Protein AF-A0A9C9Z7X7-F1 (afdb_monomer_lite)

Structure (mmCIF, N/CA/C/O backbone):
data_AF-A0A9C9Z7X7-F1
#
_entry.id   AF-A0A9C9Z7X7-F1
#
loop_
_atom_site.group_PDB
_atom_site.id
_atom_site.type_symbol
_atom_site.label_atom_id
_atom_site.label_alt_id
_atom_site.label_comp_id
_atom_site.label_asym_id
_atom_site.label_entity_id
_atom_site.label_seq_id
_atom_site.pdbx_PDB_ins_code
_atom_site.Cartn_x
_atom_site.Cartn_y
_atom_site.Cartn_z
_atom_site.occupancy
_atom_site.B_iso_or_equiv
_atom_site.auth_seq_id
_atom_site.auth_comp_id
_atom_site.auth_asym_id
_atom_site.auth_atom_id
_atom_site.pdbx_PDB_model_num
ATOM 1 N N . MET A 1 1 ? 3.313 12.470 1.246 1.00 82.62 1 MET A N 1
ATOM 2 C CA . MET A 1 1 ? 2.692 12.941 2.511 1.00 82.62 1 MET A CA 1
ATOM 3 C C . MET A 1 1 ? 1.684 14.067 2.288 1.00 82.62 1 MET A C 1
ATOM 5 O O . MET A 1 1 ? 0.539 13.885 2.674 1.00 82.62 1 MET A O 1
ATOM 9 N N . LEU A 1 2 ? 2.055 15.179 1.635 1.00 88.88 2 LEU A N 1
ATOM 10 C CA . LEU A 1 2 ? 1.145 16.317 1.391 1.00 88.88 2 LEU A CA 1
ATOM 11 C C . LEU A 1 2 ? -0.154 15.922 0.669 1.00 88.88 2 LEU A C 1
ATOM 13 O O . LEU A 1 2 ? -1.234 16.267 1.133 1.00 88.88 2 LEU A O 1
ATOM 17 N N . LEU A 1 3 ? -0.054 15.127 -0.404 1.00 88.50 3 LEU A N 1
ATOM 18 C CA . LEU A 1 3 ? -1.225 14.642 -1.144 1.00 88.50 3 LEU A CA 1
ATOM 19 C C . LEU A 1 3 ? -2.160 13.787 -0.268 1.00 88.50 3 LEU A C 1
ATOM 21 O O . LEU A 1 3 ? -3.368 13.991 -0.274 1.00 88.50 3 LEU A O 1
ATOM 25 N N . ALA A 1 4 ? -1.599 12.880 0.540 1.00 87.69 4 ALA A N 1
ATOM 26 C CA . ALA A 1 4 ? -2.376 12.058 1.469 1.00 87.69 4 ALA A CA 1
ATOM 27 C C . ALA A 1 4 ? -3.080 12.907 2.543 1.00 87.69 4 ALA A C 1
ATOM 29 O O . ALA A 1 4 ? -4.247 12.668 2.841 1.00 87.69 4 ALA A O 1
ATOM 30 N N . ALA A 1 5 ? -2.403 13.922 3.091 1.00 90.44 5 ALA A N 1
ATOM 31 C CA . ALA A 1 5 ? -2.990 14.839 4.067 1.00 90.44 5 ALA A CA 1
ATOM 32 C C . ALA A 1 5 ? -4.118 15.691 3.459 1.00 90.44 5 ALA A C 1
ATOM 34 O O . ALA A 1 5 ? -5.190 15.802 4.051 1.00 90.44 5 ALA A O 1
ATOM 35 N N . ALA A 1 6 ? -3.908 16.239 2.258 1.00 93.19 6 ALA A N 1
ATOM 36 C CA . ALA A 1 6 ? -4.918 17.013 1.540 1.00 93.19 6 ALA A CA 1
ATOM 37 C C . ALA A 1 6 ? -6.169 16.172 1.246 1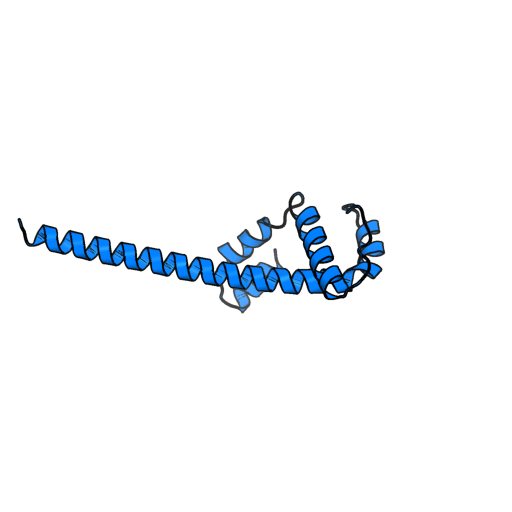.00 93.19 6 ALA A C 1
ATOM 39 O O . ALA A 1 6 ? -7.280 16.581 1.582 1.00 93.19 6 ALA A O 1
ATOM 40 N N . LEU A 1 7 ? -5.991 14.962 0.703 1.00 91.44 7 LEU A N 1
ATOM 41 C CA . LEU A 1 7 ? -7.099 14.036 0.464 1.00 91.44 7 LEU A CA 1
ATOM 42 C C . LEU A 1 7 ? -7.801 13.642 1.766 1.00 91.44 7 LEU A C 1
ATOM 44 O O . LEU A 1 7 ? -9.026 13.569 1.790 1.00 91.44 7 LEU A O 1
ATOM 48 N N . ALA A 1 8 ? -7.062 13.448 2.862 1.00 91.94 8 ALA A N 1
ATOM 49 C CA . ALA A 1 8 ? -7.661 13.109 4.146 1.00 91.94 8 ALA A CA 1
ATOM 50 C C . ALA A 1 8 ? -8.578 14.219 4.686 1.00 91.94 8 ALA A C 1
ATOM 52 O O . ALA A 1 8 ? -9.655 13.925 5.207 1.00 91.94 8 ALA A O 1
ATOM 53 N N . ILE A 1 9 ? -8.183 15.485 4.514 1.00 92.25 9 ILE A N 1
ATOM 54 C CA . ILE A 1 9 ? -8.987 16.657 4.886 1.00 92.25 9 ILE A CA 1
ATOM 55 C C . ILE A 1 9 ? -10.237 16.756 4.003 1.00 92.25 9 ILE A C 1
ATOM 57 O O . ILE A 1 9 ? -11.344 16.879 4.529 1.00 92.25 9 ILE A O 1
ATOM 61 N N . VAL A 1 10 ? -10.078 16.654 2.678 1.00 95.19 10 VAL A N 1
ATOM 62 C CA . VAL A 1 10 ? -11.192 16.746 1.715 1.00 95.19 10 VAL A CA 1
ATOM 63 C C . VAL A 1 10 ? -12.218 15.634 1.946 1.00 95.19 10 VAL A C 1
ATOM 65 O O . VAL A 1 10 ? -13.417 15.900 2.003 1.00 95.19 10 VAL A O 1
ATOM 68 N N . LEU A 1 11 ? -11.755 14.398 2.146 1.00 93.44 11 LEU A N 1
ATOM 69 C CA . LEU A 1 11 ? -12.603 13.225 2.374 1.00 93.44 11 LEU A CA 1
ATOM 70 C C . LEU A 1 11 ? -13.079 13.091 3.831 1.00 93.44 11 LEU A C 1
ATOM 72 O O . LEU A 1 11 ? -13.839 12.174 4.137 1.00 93.44 11 LEU A O 1
ATOM 76 N N . ARG A 1 12 ? -12.648 13.987 4.733 1.00 92.81 12 ARG A N 1
ATOM 77 C CA . ARG A 1 12 ? -12.962 13.978 6.175 1.00 92.81 12 ARG A CA 1
ATOM 78 C C . ARG A 1 12 ? -12.666 12.635 6.855 1.00 92.81 12 ARG A C 1
ATOM 80 O O . ARG A 1 12 ? -13.411 12.187 7.728 1.00 92.81 12 ARG A O 1
ATOM 87 N N . VAL A 1 13 ? -11.573 11.989 6.454 1.00 90.50 13 VAL A N 1
ATOM 88 C CA . VAL A 1 13 ? -11.093 10.735 7.053 1.00 90.50 13 VAL A CA 1
ATOM 89 C C . VAL A 1 13 ? -10.049 11.007 8.139 1.00 90.50 13 VAL A C 1
ATOM 91 O O . VAL A 1 13 ? -9.623 12.139 8.361 1.00 90.50 13 VAL A O 1
ATOM 94 N N . ASN A 1 14 ? -9.649 9.963 8.867 1.00 91.19 14 ASN A N 1
ATOM 95 C CA . ASN A 1 14 ? -8.732 10.084 9.998 1.00 91.19 14 ASN A CA 1
ATOM 96 C C . ASN A 1 14 ? -7.331 10.530 9.531 1.00 91.19 14 ASN A C 1
ATOM 98 O O . ASN A 1 14 ? -6.552 9.729 9.005 1.00 91.19 14 ASN A O 1
ATOM 102 N N . LEU A 1 15 ? -7.034 11.820 9.710 1.00 89.75 15 LEU A N 1
ATOM 103 C CA . LEU A 1 15 ? -5.800 12.454 9.246 1.00 89.75 15 LEU A CA 1
ATOM 104 C C . LEU A 1 15 ? -4.534 11.825 9.862 1.00 89.75 15 LEU A C 1
ATOM 106 O O . LEU A 1 15 ? -3.655 11.464 9.079 1.00 89.75 15 LEU A O 1
ATOM 110 N N . PRO A 1 16 ? -4.430 11.613 11.194 1.00 88.62 16 PRO A N 1
ATOM 111 C CA . PRO A 1 16 ? -3.284 10.921 11.784 1.00 88.62 16 PRO A CA 1
ATOM 112 C C . PRO A 1 16 ? -3.003 9.567 11.134 1.00 88.62 16 PRO A C 1
ATOM 114 O O . PRO A 1 16 ? -1.890 9.331 10.676 1.00 88.62 16 PRO A O 1
ATOM 117 N N . ILE A 1 17 ? -4.027 8.715 11.007 1.00 88.31 17 ILE A N 1
ATOM 118 C CA . ILE A 1 17 ? -3.873 7.391 10.388 1.00 88.31 17 ILE A CA 1
ATOM 119 C C . ILE A 1 17 ? -3.418 7.530 8.931 1.00 88.31 17 ILE A C 1
ATOM 121 O O . ILE A 1 17 ? -2.489 6.845 8.509 1.00 88.31 17 ILE A O 1
ATOM 125 N N . SER A 1 18 ? -4.028 8.445 8.174 1.00 90.12 18 SER A N 1
ATOM 126 C CA . SER A 1 18 ? -3.706 8.660 6.757 1.00 90.12 18 SER A CA 1
ATOM 127 C C . SER A 1 18 ? -2.250 9.086 6.549 1.00 90.12 18 SER A C 1
ATOM 129 O O . SER A 1 18 ? -1.590 8.596 5.638 1.00 90.12 18 SER A O 1
ATOM 131 N N . VAL A 1 19 ? -1.723 9.967 7.405 1.00 89.88 19 VAL A N 1
ATOM 132 C CA . VAL A 1 19 ? -0.326 10.423 7.335 1.00 89.88 19 VAL A CA 1
ATOM 133 C C . VAL A 1 19 ? 0.640 9.338 7.820 1.00 89.88 19 VAL A C 1
ATOM 135 O O . VAL A 1 19 ? 1.678 9.132 7.190 1.00 89.88 19 VAL A O 1
ATOM 138 N N . SER A 1 20 ? 0.299 8.611 8.887 1.00 89.50 20 SER A N 1
ATOM 139 C CA . SER A 1 20 ? 1.122 7.516 9.413 1.00 89.50 20 SER A CA 1
ATOM 140 C C . SER A 1 20 ? 1.274 6.362 8.423 1.00 89.50 20 SER A C 1
ATOM 142 O O . SER A 1 20 ? 2.355 5.794 8.325 1.00 89.50 20 SER A O 1
ATOM 144 N N . LEU A 1 21 ? 0.241 6.031 7.642 1.00 87.56 21 LEU A N 1
ATOM 145 C CA . LEU A 1 21 ? 0.327 4.955 6.646 1.00 87.56 21 LEU A CA 1
ATOM 146 C C . LEU A 1 21 ? 1.365 5.239 5.549 1.00 87.56 21 LEU A C 1
ATOM 148 O O . LEU A 1 21 ? 1.963 4.304 5.027 1.00 87.56 21 LEU A O 1
ATOM 152 N N . VAL A 1 22 ? 1.653 6.509 5.244 1.00 87.38 22 VAL A N 1
ATOM 153 C CA . VAL A 1 22 ? 2.700 6.877 4.272 1.00 87.38 22 VAL A CA 1
ATOM 154 C C . VAL A 1 22 ? 4.102 6.511 4.778 1.00 87.38 22 VAL A C 1
ATOM 156 O O . VAL A 1 22 ? 5.004 6.299 3.977 1.00 87.38 22 VAL A O 1
ATOM 159 N N . TRP A 1 23 ? 4.309 6.379 6.092 1.00 85.12 23 TRP A N 1
ATOM 160 C CA . TRP A 1 23 ? 5.602 5.948 6.643 1.00 85.12 23 TRP A CA 1
ATOM 161 C C . TRP A 1 23 ? 5.904 4.466 6.398 1.00 85.12 23 TRP A C 1
ATOM 163 O O . TRP A 1 23 ? 7.056 4.043 6.514 1.00 85.12 23 TRP A O 1
ATOM 173 N N . ILE A 1 24 ? 4.894 3.677 6.020 1.00 84.62 24 ILE A N 1
ATOM 174 C CA . ILE A 1 24 ? 5.100 2.288 5.604 1.00 84.62 24 ILE A CA 1
ATOM 175 C C . ILE A 1 24 ? 5.961 2.243 4.340 1.00 84.62 24 ILE A C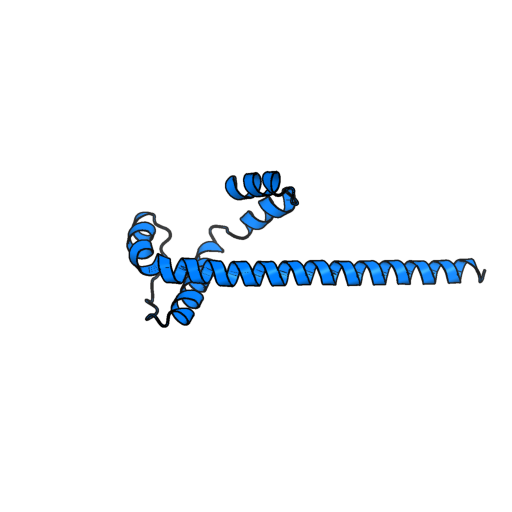 1
ATOM 177 O O . ILE A 1 24 ? 6.776 1.336 4.209 1.00 84.62 24 ILE A O 1
ATOM 181 N N . THR A 1 25 ? 5.833 3.227 3.446 1.00 85.12 25 THR A N 1
ATOM 182 C CA . THR A 1 25 ? 6.618 3.351 2.212 1.00 85.12 25 THR A CA 1
ATOM 183 C C . THR A 1 25 ? 7.874 4.192 2.462 1.00 85.12 25 THR A C 1
ATOM 185 O O . THR A 1 25 ? 7.909 5.385 2.164 1.00 85.12 25 THR A O 1
ATOM 188 N N . ASN A 1 26 ? 8.897 3.576 3.053 1.00 87.38 26 ASN A N 1
ATOM 189 C CA . ASN A 1 26 ? 10.192 4.179 3.385 1.00 87.38 26 ASN A CA 1
ATOM 190 C C . ASN A 1 26 ? 11.304 3.647 2.448 1.00 87.38 26 ASN A C 1
ATOM 192 O O . ASN A 1 26 ? 11.062 2.675 1.734 1.00 87.38 26 ASN A O 1
ATOM 196 N N . PRO A 1 27 ? 12.519 4.237 2.421 1.00 80.94 27 PRO A N 1
ATOM 197 C CA . PRO A 1 27 ? 13.576 3.829 1.484 1.00 80.94 27 PRO A CA 1
ATOM 198 C C . PRO A 1 27 ? 13.939 2.338 1.520 1.00 80.94 27 PRO A C 1
ATOM 200 O O . PRO A 1 27 ? 14.406 1.803 0.522 1.00 80.94 27 PRO A O 1
ATOM 203 N N . ILE A 1 28 ? 13.703 1.662 2.648 1.00 84.38 28 ILE A N 1
ATOM 204 C CA . ILE A 1 28 ? 13.979 0.231 2.809 1.00 84.38 28 ILE A CA 1
ATOM 205 C C . ILE A 1 28 ? 12.833 -0.614 2.231 1.00 84.38 28 ILE A C 1
ATOM 207 O O . ILE A 1 28 ? 13.072 -1.646 1.611 1.00 84.38 28 ILE A O 1
ATOM 211 N N . THR A 1 29 ? 11.580 -0.192 2.413 1.00 87.31 29 THR A N 1
ATOM 212 C CA . THR A 1 29 ? 10.397 -0.953 1.979 1.00 87.31 29 THR A CA 1
ATOM 213 C C . THR A 1 29 ? 9.936 -0.631 0.561 1.00 87.31 29 THR A C 1
ATOM 215 O O . THR A 1 29 ? 9.282 -1.468 -0.058 1.00 87.31 29 THR A O 1
ATOM 218 N N . ILE A 1 30 ? 10.277 0.543 0.022 1.00 86.06 30 ILE A N 1
ATOM 219 C CA . ILE A 1 30 ? 9.914 0.955 -1.341 1.00 86.06 30 ILE A CA 1
ATOM 220 C C . ILE A 1 30 ? 10.429 -0.038 -2.395 1.00 86.06 30 ILE A C 1
ATOM 222 O O . ILE A 1 30 ? 9.592 -0.508 -3.169 1.00 86.06 30 ILE A O 1
ATOM 226 N N . PRO A 1 31 ? 11.725 -0.420 -2.427 1.00 84.19 31 PRO A N 1
ATOM 227 C CA . PRO A 1 31 ? 12.234 -1.323 -3.459 1.00 84.19 31 PRO A CA 1
ATOM 228 C C . PRO A 1 31 ? 11.489 -2.668 -3.528 1.00 84.19 31 PRO A C 1
ATOM 230 O O . PRO A 1 31 ? 10.959 -2.988 -4.595 1.00 84.19 31 PRO A O 1
ATOM 233 N N . PRO A 1 32 ? 11.346 -3.446 -2.429 1.00 87.62 32 PRO A N 1
ATOM 234 C CA . PRO A 1 32 ? 10.638 -4.722 -2.501 1.00 87.62 32 PRO A CA 1
ATOM 235 C C . PRO A 1 32 ? 9.142 -4.552 -2.793 1.00 87.62 32 PRO A C 1
ATOM 237 O O . PRO A 1 32 ? 8.567 -5.356 -3.526 1.00 87.62 32 PRO A O 1
ATOM 240 N N . MET A 1 33 ? 8.501 -3.504 -2.266 1.00 88.94 33 MET A N 1
ATOM 241 C CA . MET A 1 33 ? 7.076 -3.255 -2.484 1.00 88.94 33 MET A CA 1
ATOM 242 C C . MET A 1 33 ? 6.770 -2.900 -3.946 1.00 88.94 33 MET A C 1
ATOM 244 O O . MET A 1 33 ? 5.816 -3.427 -4.516 1.00 88.94 33 MET A O 1
ATOM 248 N N . TYR A 1 34 ? 7.573 -2.037 -4.570 1.00 86.69 34 TYR A N 1
ATOM 249 C CA . TYR A 1 34 ? 7.384 -1.627 -5.965 1.00 86.69 34 TYR A CA 1
ATOM 250 C C . TYR A 1 34 ? 7.775 -2.720 -6.951 1.00 86.69 34 TYR A C 1
ATOM 252 O O . TYR A 1 34 ? 7.069 -2.926 -7.937 1.00 86.69 34 TYR A O 1
ATOM 260 N N . TYR A 1 35 ? 8.829 -3.479 -6.654 1.00 86.38 35 TYR A N 1
ATOM 261 C CA . TYR A 1 35 ? 9.179 -4.657 -7.438 1.00 86.38 35 TYR A CA 1
ATOM 262 C C . TYR A 1 35 ? 8.055 -5.701 -7.429 1.00 86.38 35 TYR A C 1
ATOM 264 O O . TYR A 1 35 ? 7.684 -6.240 -8.472 1.00 86.38 35 TYR A O 1
ATOM 272 N N . PHE A 1 36 ? 7.451 -5.945 -6.262 1.00 90.00 36 PHE A N 1
ATOM 273 C CA . PHE A 1 36 ? 6.303 -6.839 -6.156 1.00 90.00 36 PHE A CA 1
ATOM 274 C C . PHE A 1 36 ? 5.081 -6.304 -6.914 1.00 90.00 36 PHE A C 1
ATOM 276 O O . PHE A 1 36 ? 4.430 -7.069 -7.624 1.00 90.00 36 PHE A O 1
ATOM 283 N N . ALA A 1 37 ? 4.803 -4.999 -6.832 1.00 91.12 37 ALA A N 1
ATOM 284 C CA . ALA A 1 37 ? 3.742 -4.369 -7.614 1.00 91.12 37 ALA A CA 1
ATOM 285 C C . ALA A 1 37 ? 3.948 -4.579 -9.119 1.00 91.12 37 ALA A C 1
ATOM 287 O O . ALA A 1 37 ? 3.046 -5.080 -9.787 1.00 91.12 37 ALA A O 1
ATOM 288 N N . TYR A 1 38 ? 5.147 -4.307 -9.640 1.00 88.56 38 TYR A N 1
ATOM 289 C CA . TYR A 1 38 ? 5.469 -4.576 -11.041 1.00 88.56 38 TYR A CA 1
ATOM 290 C C . TYR A 1 38 ? 5.240 -6.043 -11.413 1.00 88.56 38 TYR A C 1
ATOM 292 O O . TYR A 1 38 ? 4.544 -6.307 -12.389 1.00 88.56 38 TYR A O 1
ATOM 300 N N . LYS A 1 39 ? 5.749 -7.000 -10.622 1.00 88.56 39 LYS A N 1
ATOM 301 C CA . LYS A 1 39 ? 5.559 -8.432 -10.904 1.00 88.56 39 LYS A CA 1
ATOM 302 C C . LYS A 1 39 ? 4.092 -8.820 -10.993 1.00 88.56 39 LYS A C 1
ATOM 304 O O . LYS A 1 39 ? 3.717 -9.555 -11.899 1.00 88.56 39 LYS A O 1
ATOM 309 N N . VAL A 1 40 ? 3.267 -8.327 -10.070 1.00 92.44 40 VAL A N 1
ATOM 310 C CA . VAL A 1 40 ? 1.825 -8.596 -10.075 1.00 92.44 40 VAL A CA 1
ATOM 311 C C . VAL A 1 40 ? 1.178 -8.026 -11.334 1.00 92.44 40 VAL A C 1
ATOM 313 O O . VAL A 1 40 ? 0.403 -8.722 -11.982 1.00 92.44 40 VAL A O 1
ATOM 316 N N . GLY A 1 41 ? 1.504 -6.793 -11.719 1.00 91.88 41 GLY A N 1
ATOM 317 C CA . GLY A 1 41 ? 0.936 -6.193 -12.923 1.00 91.88 41 GLY A CA 1
ATOM 318 C C . GLY A 1 41 ? 1.430 -6.827 -14.223 1.00 91.88 41 GLY A C 1
ATOM 319 O O . GLY A 1 41 ? 0.620 -7.071 -15.111 1.00 91.88 41 GLY A O 1
ATOM 320 N N . ALA A 1 42 ? 2.719 -7.156 -14.321 1.00 90.69 42 ALA A N 1
ATOM 321 C CA . ALA A 1 42 ? 3.301 -7.857 -15.466 1.00 90.69 42 ALA A CA 1
ATOM 322 C C . ALA A 1 42 ? 2.691 -9.255 -15.625 1.00 90.69 42 ALA A C 1
ATOM 324 O O . ALA A 1 42 ? 2.331 -9.647 -16.731 1.00 90.69 42 ALA A O 1
ATOM 325 N N . TRP A 1 43 ? 2.474 -9.962 -14.510 1.00 90.69 43 TRP A N 1
ATOM 326 C CA . TRP A 1 43 ? 1.774 -11.245 -14.501 1.00 90.69 43 TRP A CA 1
ATOM 327 C C . TRP A 1 43 ? 0.338 -11.125 -15.021 1.00 90.69 43 TRP A C 1
ATOM 329 O O . TRP A 1 43 ? -0.092 -11.940 -15.832 1.00 90.69 43 TRP A O 1
ATOM 339 N N . VAL A 1 44 ? -0.392 -10.082 -14.614 1.00 91.81 44 VAL A N 1
ATOM 340 C CA . VAL A 1 44 ? -1.764 -9.833 -15.090 1.00 91.81 44 VAL A CA 1
ATOM 341 C C . VAL A 1 44 ? -1.795 -9.457 -16.576 1.00 91.81 44 VAL A C 1
ATOM 343 O O . VAL A 1 44 ? -2.698 -9.886 -17.290 1.00 91.81 44 VAL A O 1
ATOM 346 N N . LEU A 1 45 ? -0.815 -8.690 -17.056 1.00 88.94 45 LEU A N 1
ATOM 347 C CA . LEU A 1 45 ? -0.693 -8.293 -18.464 1.00 88.94 45 LEU A CA 1
ATOM 348 C C . LEU A 1 45 ? -0.057 -9.370 -19.355 1.00 88.94 45 LEU A C 1
ATOM 350 O O . LEU A 1 45 ? -0.043 -9.207 -20.570 1.00 88.94 45 LEU A O 1
ATOM 354 N N . SER A 1 46 ? 0.428 -10.473 -18.774 1.00 86.25 46 SER A N 1
ATOM 355 C CA . SER A 1 46 ? 1.188 -11.514 -19.481 1.00 86.25 46 SER A CA 1
ATOM 356 C C . SER A 1 46 ? 2.410 -10.971 -20.237 1.00 86.25 46 SER A C 1
ATOM 358 O O . SER A 1 46 ? 2.792 -11.509 -21.275 1.00 86.25 46 SER A O 1
ATOM 360 N N . GLU A 1 47 ? 3.031 -9.910 -19.717 1.00 80.00 47 GLU A N 1
ATOM 361 C CA . GLU A 1 47 ? 4.276 -9.382 -20.271 1.00 80.00 47 GLU A CA 1
ATOM 362 C C . GLU A 1 47 ? 5.495 -10.128 -19.716 1.00 80.00 47 GLU A C 1
ATOM 364 O O . GLU A 1 47 ? 5.483 -10.556 -18.554 1.00 80.00 47 GLU A O 1
ATOM 369 N N . PRO A 1 48 ? 6.569 -10.285 -20.515 1.00 73.31 48 PRO A N 1
ATOM 370 C CA . PRO A 1 48 ? 7.809 -10.861 -20.024 1.00 73.31 48 PRO A CA 1
ATOM 371 C C . PRO A 1 48 ? 8.343 -10.002 -18.875 1.00 73.31 48 PRO A C 1
ATOM 373 O O . PRO A 1 48 ? 8.612 -8.813 -19.029 1.00 73.31 48 PRO A O 1
ATOM 376 N N . THR A 1 49 ? 8.496 -10.608 -17.698 1.00 67.25 49 THR A N 1
ATOM 377 C CA . THR A 1 49 ? 9.109 -9.918 -16.565 1.00 67.25 49 THR A CA 1
ATOM 378 C C . THR A 1 49 ? 10.577 -9.690 -16.881 1.00 67.25 49 THR A C 1
ATOM 380 O O . THR A 1 49 ? 11.356 -10.645 -16.910 1.00 67.25 49 THR A O 1
ATOM 383 N N . HIS A 1 50 ? 10.963 -8.439 -17.097 1.00 65.56 50 HIS A N 1
ATOM 384 C CA . HIS A 1 50 ? 12.369 -8.082 -17.165 1.00 65.56 50 HIS A CA 1
ATOM 385 C C . HIS A 1 50 ? 12.956 -8.183 -15.755 1.00 65.56 50 HIS A C 1
ATOM 387 O O . HIS A 1 50 ? 12.411 -7.624 -14.798 1.00 65.56 50 HIS A O 1
ATOM 393 N N . GLU A 1 51 ? 14.050 -8.931 -15.602 1.00 61.03 51 GLU A N 1
ATOM 394 C CA . GLU A 1 51 ? 14.844 -8.887 -14.376 1.00 61.03 51 GLU A CA 1
ATOM 395 C C . GLU A 1 51 ? 15.565 -7.540 -14.317 1.00 61.03 51 GLU A C 1
ATOM 397 O O . GLU A 1 51 ? 16.718 -7.413 -14.715 1.00 61.03 51 GLU A O 1
ATOM 402 N N . PHE A 1 52 ? 14.864 -6.504 -13.864 1.00 60.41 52 PHE A N 1
ATOM 403 C CA . PHE A 1 52 ? 15.499 -5.234 -13.566 1.00 60.41 52 PHE A CA 1
ATOM 404 C C . PHE A 1 52 ? 16.004 -5.245 -12.124 1.00 60.41 52 PHE A C 1
ATOM 406 O O . PHE A 1 52 ? 15.296 -5.616 -11.180 1.00 60.41 52 PHE A O 1
ATOM 413 N N . VAL A 1 53 ? 17.250 -4.823 -11.949 1.00 62.44 53 VAL A N 1
ATOM 414 C CA . VAL A 1 53 ? 17.787 -4.473 -10.638 1.00 62.44 53 VAL A CA 1
ATOM 415 C C . VAL A 1 53 ? 17.247 -3.087 -10.319 1.00 62.44 53 VAL A C 1
ATOM 417 O O . VAL A 1 53 ? 17.499 -2.142 -11.059 1.00 62.44 53 VAL A O 1
ATOM 420 N N . PHE A 1 54 ? 16.446 -2.973 -9.258 1.00 63.62 54 PHE A N 1
ATOM 421 C CA . PHE A 1 54 ? 15.902 -1.683 -8.842 1.00 63.62 54 PHE A CA 1
ATOM 422 C C . PHE A 1 54 ? 17.039 -0.812 -8.300 1.00 63.62 54 PHE A C 1
ATOM 424 O O . PHE A 1 54 ? 17.452 -0.971 -7.150 1.00 63.62 54 PHE A O 1
ATOM 431 N N . GLU A 1 55 ? 17.540 0.108 -9.120 1.00 66.69 55 GLU A N 1
ATOM 432 C CA . GLU A 1 55 ? 18.471 1.140 -8.681 1.00 66.69 55 GLU A CA 1
ATOM 433 C C . GLU A 1 55 ? 17.700 2.411 -8.344 1.00 66.69 55 GLU A C 1
ATOM 435 O O . GLU A 1 55 ? 16.963 2.964 -9.156 1.00 66.69 55 GLU A O 1
ATOM 440 N N . LEU A 1 56 ? 17.865 2.902 -7.117 1.00 64.69 56 LEU A N 1
ATOM 441 C CA . LEU A 1 56 ? 17.169 4.095 -6.639 1.00 64.69 56 LEU A CA 1
ATOM 442 C C . LEU A 1 56 ? 17.859 5.373 -7.165 1.00 64.69 56 LEU A C 1
ATOM 444 O O . LEU A 1 56 ? 18.284 6.222 -6.386 1.00 64.69 56 LEU A O 1
ATOM 448 N N . SER A 1 57 ? 18.001 5.495 -8.488 1.00 73.44 57 SER A N 1
ATOM 449 C CA . SER A 1 57 ? 18.537 6.670 -9.182 1.00 73.44 57 SER A CA 1
ATOM 450 C C . SER A 1 57 ? 17.459 7.312 -10.061 1.00 73.44 57 SER A C 1
ATOM 452 O O . SER A 1 57 ? 16.587 6.638 -10.608 1.00 73.44 57 SER A O 1
ATOM 454 N N . ALA A 1 58 ? 17.476 8.644 -10.169 1.00 64.25 58 ALA A N 1
ATOM 455 C CA . ALA A 1 58 ? 16.478 9.374 -10.955 1.00 64.25 58 ALA A CA 1
ATOM 456 C C . ALA A 1 58 ? 16.563 9.046 -12.458 1.00 64.25 58 ALA A C 1
ATOM 458 O O . ALA A 1 58 ? 15.540 9.004 -13.137 1.00 64.25 58 ALA A O 1
ATOM 459 N N . GLU A 1 59 ? 17.772 8.772 -12.954 1.00 70.69 59 GLU A N 1
ATOM 460 C CA . GLU A 1 59 ? 18.034 8.389 -14.345 1.00 70.69 59 GLU A CA 1
ATOM 461 C C . GLU A 1 59 ? 17.493 6.994 -14.659 1.00 70.69 59 GLU A C 1
ATOM 463 O O . GLU A 1 59 ? 16.777 6.823 -15.647 1.00 70.69 59 GLU A O 1
ATOM 468 N N . TRP A 1 60 ? 17.750 6.020 -13.780 1.00 71.38 60 TRP A N 1
ATOM 469 C CA . TRP A 1 60 ? 17.182 4.678 -13.893 1.00 71.38 60 TRP A CA 1
ATOM 470 C C . TRP A 1 60 ? 15.658 4.727 -13.837 1.00 71.38 60 TRP A C 1
ATOM 472 O O . TRP A 1 60 ? 14.983 4.148 -14.686 1.00 71.38 60 TRP A O 1
ATOM 482 N N . LEU A 1 61 ? 15.112 5.499 -12.889 1.00 69.38 61 LEU A N 1
ATOM 483 C CA . LEU A 1 61 ? 13.673 5.651 -12.733 1.00 69.38 61 LEU A CA 1
ATOM 484 C C . LEU A 1 61 ? 13.039 6.211 -14.007 1.00 69.38 61 LEU A C 1
ATOM 486 O O . LEU A 1 61 ? 12.034 5.673 -14.436 1.00 69.38 61 LEU A O 1
ATOM 490 N N . MET A 1 62 ? 13.603 7.250 -14.630 1.00 71.31 62 MET A N 1
ATOM 491 C CA . MET A 1 62 ? 13.045 7.830 -15.858 1.00 71.31 62 MET A CA 1
ATOM 492 C C . MET A 1 62 ? 13.162 6.908 -17.080 1.00 71.31 62 MET A C 1
ATOM 494 O O . MET A 1 62 ? 12.223 6.856 -17.874 1.00 71.31 62 MET A O 1
ATOM 498 N N . GLY A 1 63 ? 14.277 6.185 -17.229 1.00 73.06 63 GLY A N 1
ATOM 499 C CA . GLY A 1 63 ? 14.495 5.261 -18.346 1.00 73.06 63 GLY A CA 1
ATOM 500 C C . GLY A 1 63 ? 13.610 4.017 -18.269 1.00 73.06 63 GLY A C 1
ATOM 501 O O . GLY A 1 63 ? 12.895 3.702 -19.218 1.00 73.06 63 GLY A O 1
ATOM 502 N N . GLU A 1 64 ? 13.597 3.351 -17.114 1.00 72.62 64 GLU A N 1
ATOM 503 C CA . GLU A 1 64 ? 12.834 2.119 -16.911 1.00 72.62 64 GLU A CA 1
ATOM 504 C C . GLU A 1 64 ? 11.337 2.386 -16.718 1.00 72.62 64 GLU A C 1
ATOM 506 O O . GLU A 1 64 ? 10.536 1.618 -17.250 1.00 72.62 64 GLU A O 1
ATOM 511 N N . LEU A 1 65 ? 10.907 3.486 -16.060 1.00 71.12 65 LEU A N 1
ATOM 512 C CA . LEU A 1 65 ? 9.466 3.799 -15.943 1.00 71.12 65 LEU A CA 1
ATOM 513 C C . LEU A 1 65 ? 8.796 3.847 -17.308 1.00 71.12 65 LEU A C 1
ATOM 515 O O . LEU A 1 65 ? 7.666 3.390 -17.411 1.00 71.12 65 LEU A O 1
ATOM 519 N N . GLY A 1 66 ? 9.451 4.376 -18.343 1.00 73.75 66 GLY A N 1
ATOM 520 C CA . GLY A 1 66 ? 8.866 4.432 -19.685 1.00 73.75 66 GLY A CA 1
ATOM 521 C C . GLY A 1 66 ? 8.456 3.056 -20.223 1.00 73.75 66 GLY A C 1
ATOM 522 O O . GLY A 1 66 ? 7.446 2.954 -20.917 1.00 73.75 66 GLY A O 1
ATOM 523 N N . ALA A 1 67 ? 9.178 1.999 -19.844 1.00 73.31 67 ALA A N 1
ATOM 524 C CA . ALA A 1 67 ? 8.876 0.622 -20.218 1.00 73.31 67 ALA A CA 1
ATOM 525 C C . ALA A 1 67 ? 7.952 -0.077 -19.204 1.00 73.31 67 ALA A C 1
ATOM 527 O O . ALA A 1 67 ? 7.034 -0.793 -19.595 1.00 73.31 67 ALA A O 1
ATOM 528 N N . ILE A 1 68 ? 8.142 0.151 -17.899 1.00 80.31 68 ILE A N 1
ATOM 529 C CA . ILE A 1 68 ? 7.446 -0.609 -16.846 1.00 80.31 68 ILE A CA 1
ATOM 530 C C . ILE A 1 68 ? 6.212 0.087 -16.258 1.00 80.31 68 ILE A C 1
ATOM 532 O O . ILE A 1 68 ? 5.517 -0.525 -15.445 1.00 80.31 68 ILE A O 1
ATOM 536 N N . TRP A 1 69 ? 5.912 1.344 -16.611 1.00 85.44 69 TRP A N 1
ATOM 537 C CA . TRP A 1 69 ? 4.846 2.127 -15.962 1.00 85.44 69 TRP A CA 1
ATOM 538 C C . TRP A 1 69 ? 3.474 1.452 -16.049 1.00 85.44 69 TRP A C 1
ATOM 540 O O . TRP A 1 69 ? 2.720 1.500 -15.079 1.00 85.44 69 TRP A O 1
ATOM 550 N N . GLN A 1 70 ? 3.152 0.808 -17.174 1.00 88.62 70 GLN A N 1
ATOM 551 C CA . GLN A 1 70 ? 1.853 0.172 -17.389 1.00 88.62 70 GLN A CA 1
ATOM 552 C C . GLN A 1 70 ? 1.621 -1.0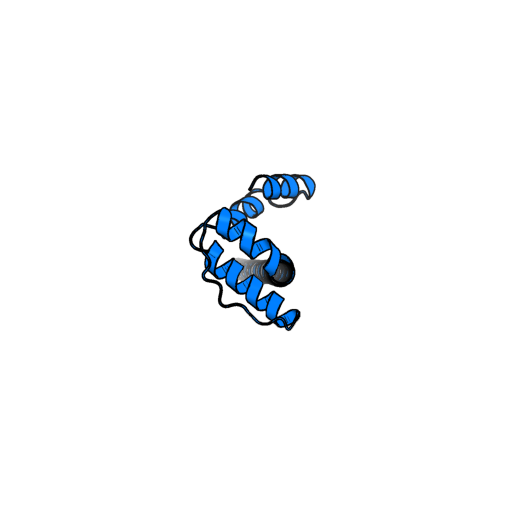09 -16.426 1.00 88.62 70 GLN A C 1
ATOM 554 O O . GLN A 1 70 ? 0.669 -0.942 -15.637 1.00 88.62 70 GLN A O 1
ATOM 559 N N . PRO A 1 71 ? 2.472 -2.058 -16.401 1.00 90.38 71 PRO A N 1
ATOM 560 C CA . PRO A 1 71 ? 2.348 -3.116 -15.401 1.00 90.38 71 PRO A CA 1
ATOM 561 C C . PRO A 1 71 ? 2.550 -2.595 -13.976 1.00 90.38 71 PRO A C 1
ATOM 563 O O . PRO A 1 71 ? 1.831 -3.003 -13.067 1.00 90.38 71 PRO A O 1
ATOM 566 N N . PHE A 1 72 ? 3.447 -1.637 -13.753 1.00 88.69 72 PHE A N 1
ATOM 567 C CA . PHE A 1 72 ? 3.672 -1.070 -12.426 1.00 88.69 72 PHE A CA 1
ATOM 568 C C . PHE A 1 72 ? 2.416 -0.409 -11.835 1.00 88.69 72 PHE A C 1
ATOM 570 O O . PHE A 1 72 ? 2.013 -0.737 -10.716 1.00 88.69 72 PHE A O 1
ATOM 577 N N . LEU A 1 73 ? 1.760 0.489 -12.576 1.00 90.81 73 LEU A N 1
ATOM 578 C CA . LEU A 1 73 ? 0.553 1.174 -12.109 1.00 90.81 73 LEU A CA 1
ATOM 579 C C . LEU A 1 73 ? -0.613 0.206 -11.913 1.00 90.81 73 LEU A C 1
ATOM 581 O O . LEU A 1 73 ? -1.346 0.334 -10.930 1.00 90.81 73 LEU A O 1
ATOM 585 N N . LEU A 1 74 ? -0.764 -0.780 -12.801 1.00 93.31 74 LEU A N 1
ATOM 586 C CA . LEU A 1 74 ? -1.779 -1.821 -12.654 1.00 93.31 74 LEU A CA 1
ATOM 587 C C . LEU A 1 74 ? -1.558 -2.626 -11.368 1.00 93.31 74 LEU A C 1
ATOM 589 O O . LEU A 1 74 ? -2.486 -2.811 -10.580 1.00 93.31 74 LEU A O 1
ATOM 593 N N . GLY A 1 75 ? -0.321 -3.048 -11.117 1.00 93.31 75 GLY A N 1
ATOM 594 C CA . GLY A 1 75 ? 0.061 -3.737 -9.893 1.00 93.31 75 GLY A CA 1
ATOM 595 C C . GLY A 1 75 ? -0.200 -2.909 -8.637 1.00 93.31 75 GLY A C 1
ATOM 596 O O . GLY A 1 75 ? -0.792 -3.410 -7.681 1.00 93.31 75 GLY A O 1
ATOM 597 N N . CYS A 1 76 ? 0.162 -1.624 -8.654 1.00 92.44 76 CYS A N 1
ATOM 598 C CA . CYS A 1 76 ? -0.134 -0.680 -7.574 1.00 92.44 76 CYS A CA 1
ATOM 599 C C . CYS A 1 76 ? -1.640 -0.560 -7.312 1.00 92.44 76 CYS A C 1
ATOM 601 O O . CYS A 1 76 ? -2.064 -0.565 -6.156 1.00 92.44 76 CYS A O 1
ATOM 603 N N . LEU A 1 77 ? -2.459 -0.489 -8.363 1.00 94.94 77 LEU A N 1
ATOM 604 C CA . LEU A 1 77 ? -3.912 -0.406 -8.240 1.00 94.94 77 LEU A CA 1
ATOM 605 C C . LEU A 1 77 ? -4.504 -1.687 -7.639 1.00 94.94 77 LEU A C 1
ATOM 607 O O . LEU A 1 77 ? -5.335 -1.611 -6.730 1.00 94.94 77 LEU A O 1
ATOM 611 N N . ILE A 1 78 ? -4.052 -2.857 -8.092 1.00 96.00 78 ILE A N 1
ATOM 612 C CA . ILE A 1 78 ? -4.505 -4.158 -7.583 1.00 96.00 78 ILE A CA 1
ATOM 613 C C . ILE A 1 78 ? -4.120 -4.312 -6.112 1.00 96.00 78 ILE A C 1
ATOM 615 O O . ILE A 1 78 ? -4.985 -4.531 -5.263 1.00 96.00 78 ILE A O 1
ATOM 619 N N . LEU A 1 79 ? -2.836 -4.157 -5.791 1.00 95.06 79 LEU A N 1
ATOM 620 C CA . LEU A 1 79 ? -2.334 -4.325 -4.429 1.00 95.06 79 LEU A CA 1
ATOM 621 C C . LEU A 1 79 ? -2.903 -3.275 -3.480 1.00 95.06 79 LEU A C 1
ATOM 623 O O . LEU A 1 79 ? -3.300 -3.615 -2.367 1.00 95.06 79 LEU A O 1
ATOM 627 N N . GLY A 1 80 ? -3.012 -2.022 -3.925 1.00 92.88 80 GLY A N 1
ATOM 628 C CA .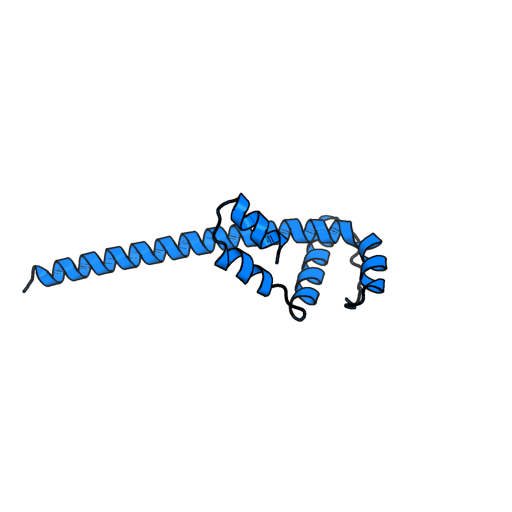 GLY A 1 80 ? -3.648 -0.951 -3.164 1.00 92.88 80 GLY A CA 1
ATOM 629 C C . GLY A 1 80 ? -5.110 -1.264 -2.847 1.00 92.88 80 GLY A C 1
ATOM 630 O O . GLY A 1 80 ? -5.528 -1.145 -1.696 1.00 92.88 80 GLY A O 1
ATOM 631 N N . SER A 1 81 ? -5.873 -1.750 -3.829 1.00 95.81 81 SER A N 1
ATOM 632 C CA . SER A 1 81 ? -7.277 -2.140 -3.636 1.00 95.81 81 SER A CA 1
ATOM 633 C C . SER A 1 81 ? -7.420 -3.332 -2.688 1.00 95.81 81 SER A C 1
ATOM 635 O O . SER A 1 81 ? -8.247 -3.304 -1.774 1.00 95.81 81 SER A O 1
ATOM 637 N N . LEU A 1 82 ? -6.583 -4.362 -2.850 1.00 96.56 82 LEU A N 1
ATOM 638 C CA . LEU A 1 82 ? -6.568 -5.532 -1.971 1.00 96.56 82 LEU A CA 1
ATOM 639 C C . LEU A 1 82 ? -6.185 -5.153 -0.538 1.00 96.56 82 LEU A C 1
ATOM 641 O O . LEU A 1 82 ? -6.842 -5.598 0.406 1.00 96.56 82 LEU A O 1
ATOM 645 N N . SER A 1 83 ? -5.173 -4.299 -0.369 1.00 93.44 83 SER A N 1
ATOM 646 C CA . SER A 1 83 ? -4.732 -3.792 0.933 1.00 93.44 83 SER A CA 1
ATOM 647 C C . SER A 1 83 ? -5.810 -2.938 1.601 1.00 93.44 83 SER A C 1
ATOM 649 O O . SER A 1 83 ? -6.025 -3.050 2.807 1.00 93.44 83 SER A O 1
ATOM 651 N N . ALA A 1 84 ? -6.517 -2.099 0.840 1.00 91.88 84 ALA A N 1
ATOM 652 C CA . ALA A 1 84 ? -7.627 -1.305 1.356 1.00 91.88 84 ALA A CA 1
ATOM 653 C C . ALA A 1 84 ? -8.776 -2.203 1.837 1.00 91.88 84 ALA A C 1
ATOM 655 O O . ALA A 1 84 ? -9.301 -2.009 2.938 1.00 91.88 84 ALA A O 1
ATOM 656 N N . LEU A 1 85 ? -9.129 -3.226 1.052 1.00 95.81 85 LEU A N 1
ATOM 657 C CA . LEU A 1 85 ? -10.179 -4.178 1.402 1.00 95.81 85 LEU A CA 1
ATOM 658 C C . LEU A 1 85 ? -9.821 -4.983 2.656 1.00 95.81 85 LEU A C 1
ATOM 660 O O . LEU A 1 85 ? -10.623 -5.068 3.587 1.00 95.81 85 LEU A O 1
ATOM 664 N N . THR A 1 86 ? -8.611 -5.543 2.710 1.00 95.25 86 THR A N 1
ATOM 665 C CA . THR A 1 86 ? -8.136 -6.296 3.882 1.00 95.25 86 THR A CA 1
ATOM 666 C C . THR A 1 86 ? -8.039 -5.413 5.117 1.00 95.25 86 THR A C 1
ATOM 668 O O . THR A 1 86 ? -8.523 -5.818 6.172 1.00 95.25 86 THR A O 1
ATOM 671 N N . GLY A 1 87 ? -7.512 -4.192 4.999 1.00 92.00 87 GLY A N 1
ATOM 672 C CA . GLY A 1 87 ? -7.477 -3.219 6.092 1.00 92.00 87 GLY A CA 1
ATOM 673 C C . GLY A 1 87 ? -8.872 -2.893 6.632 1.00 92.00 87 GLY A C 1
ATOM 674 O O . GLY A 1 87 ? -9.100 -2.939 7.843 1.00 92.00 87 GLY A O 1
ATOM 675 N N . PHE A 1 88 ? -9.840 -2.646 5.744 1.00 91.56 88 PHE A N 1
ATOM 676 C CA . PHE A 1 88 ? -11.230 -2.391 6.127 1.00 91.56 88 PHE A CA 1
ATOM 677 C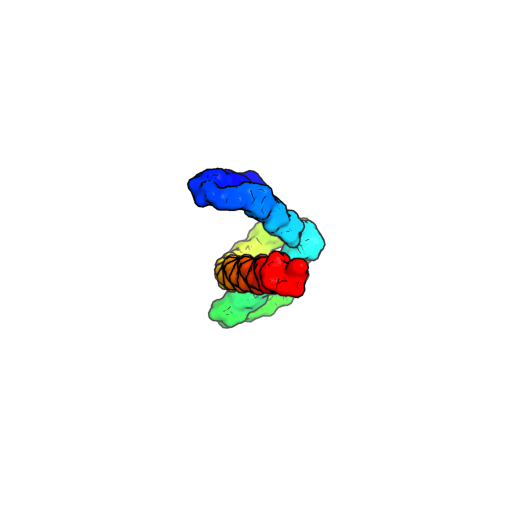 C . PHE A 1 88 ? -11.858 -3.584 6.859 1.00 91.56 88 PHE A C 1
ATOM 679 O O . PHE A 1 88 ? -12.449 -3.420 7.932 1.00 91.56 88 PHE A O 1
ATOM 686 N N . VAL A 1 89 ? -11.713 -4.793 6.310 1.00 95.00 89 VAL A N 1
ATOM 687 C CA . VAL A 1 89 ? -12.240 -6.019 6.924 1.00 95.00 89 VAL A CA 1
ATOM 688 C C . VAL A 1 89 ? -11.578 -6.271 8.279 1.00 95.00 89 VAL A C 1
ATOM 690 O O . VAL A 1 89 ? -12.286 -6.538 9.251 1.00 95.00 89 VAL A O 1
ATOM 693 N N . ALA A 1 90 ? -10.257 -6.121 8.382 1.00 94.25 90 ALA A N 1
ATOM 694 C CA . ALA A 1 90 ? -9.506 -6.314 9.619 1.00 94.25 90 ALA A CA 1
ATOM 695 C C . ALA A 1 90 ? -9.974 -5.360 10.726 1.00 94.25 90 ALA A C 1
ATOM 697 O O . ALA A 1 90 ? -10.304 -5.813 11.823 1.00 94.25 90 ALA A O 1
ATOM 698 N N . ILE A 1 91 ? -10.094 -4.060 10.434 1.00 91.81 91 ILE A N 1
ATOM 699 C CA . ILE A 1 91 ? -10.585 -3.060 11.395 1.00 91.81 91 ILE A CA 1
ATOM 700 C C . ILE A 1 91 ? -12.024 -3.378 11.815 1.00 91.81 91 ILE A C 1
ATOM 702 O O . ILE A 1 91 ? -12.351 -3.337 13.005 1.00 91.81 91 ILE A O 1
ATOM 706 N N . ARG A 1 92 ? -12.893 -3.745 10.866 1.00 91.75 92 ARG A N 1
ATOM 707 C CA . ARG A 1 92 ? -14.296 -4.076 11.150 1.00 91.75 92 ARG A CA 1
ATOM 708 C C . ARG A 1 92 ? -14.426 -5.314 12.034 1.00 91.75 92 ARG A C 1
ATOM 710 O O . ARG A 1 92 ? -15.240 -5.314 12.960 1.00 91.75 92 ARG A O 1
ATOM 717 N N . LEU A 1 93 ? -13.634 -6.354 11.772 1.00 93.44 93 LEU A N 1
ATOM 718 C CA . LEU A 1 93 ? -13.583 -7.561 12.595 1.00 93.44 93 LEU A CA 1
ATOM 719 C C . LEU A 1 93 ? -13.036 -7.247 13.985 1.00 93.44 93 LEU A C 1
ATOM 721 O O . LEU A 1 93 ? -13.680 -7.601 14.971 1.00 93.44 93 LEU A O 1
ATOM 725 N N . PHE A 1 94 ? -11.915 -6.529 14.072 1.00 94.12 94 PHE A N 1
ATOM 726 C CA . PHE A 1 94 ? -11.311 -6.121 15.338 1.00 94.12 94 PHE A CA 1
ATOM 727 C C . PHE A 1 94 ? -12.303 -5.343 16.208 1.00 94.12 94 PHE A C 1
ATOM 729 O O . PHE A 1 94 ? -12.505 -5.675 17.377 1.00 94.12 94 PHE A O 1
ATOM 736 N N . TRP A 1 95 ? -13.012 -4.379 15.618 1.00 93.06 95 TRP A N 1
ATOM 737 C CA . TRP A 1 95 ? -14.065 -3.628 16.296 1.00 93.06 95 TRP A CA 1
ATOM 738 C C . TRP A 1 95 ? -15.207 -4.527 16.780 1.00 93.06 95 TRP A C 1
ATOM 740 O O . TRP A 1 95 ? -15.639 -4.422 17.931 1.00 93.06 95 TRP A O 1
ATOM 750 N N . ARG A 1 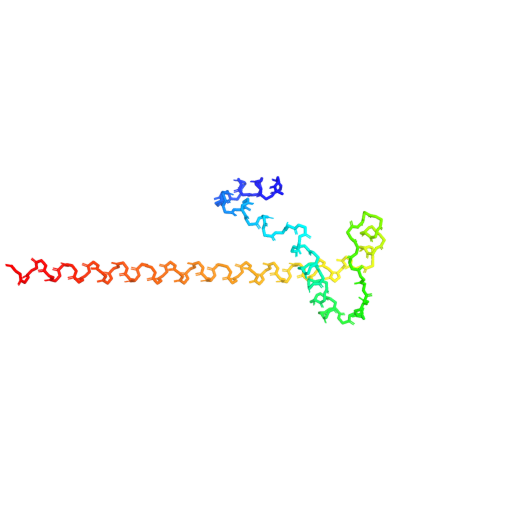96 ? -15.675 -5.463 15.939 1.00 92.00 96 ARG A N 1
ATOM 751 C CA . ARG A 1 96 ? -16.715 -6.432 16.322 1.00 92.00 96 ARG A CA 1
ATOM 752 C C . ARG A 1 96 ? -16.275 -7.295 17.501 1.00 92.00 96 ARG A C 1
ATOM 754 O O . ARG A 1 96 ? -17.034 -7.435 18.461 1.00 92.00 96 ARG A O 1
ATOM 761 N N . PHE A 1 97 ? -15.066 -7.850 17.450 1.00 91.88 97 PHE A N 1
ATOM 762 C CA . PHE A 1 97 ? -14.511 -8.655 18.536 1.00 91.88 97 PHE A CA 1
ATOM 763 C C . PHE A 1 97 ? -14.393 -7.836 19.822 1.00 91.88 97 PHE A C 1
ATOM 765 O O . PHE A 1 97 ? -14.852 -8.290 20.874 1.00 91.88 97 PHE A O 1
ATOM 772 N N . HIS A 1 98 ? -13.866 -6.614 19.735 1.00 92.00 98 HIS A N 1
ATOM 773 C CA . HIS A 1 98 ? -13.709 -5.716 20.874 1.00 92.00 98 HIS A CA 1
ATOM 774 C C . HIS A 1 98 ? -15.056 -5.362 21.531 1.00 92.00 98 HIS A C 1
ATOM 776 O O . HIS A 1 98 ? -15.198 -5.490 22.749 1.00 92.00 98 HIS A O 1
ATOM 782 N N . ILE A 1 99 ? -16.085 -5.010 20.750 1.00 92.44 99 ILE A N 1
ATOM 783 C CA . ILE A 1 99 ? -17.432 -4.723 21.276 1.00 92.44 99 ILE A CA 1
ATOM 784 C C . ILE A 1 99 ? -18.055 -5.955 21.934 1.00 92.44 99 ILE A C 1
ATOM 786 O O . ILE A 1 99 ? -18.595 -5.856 23.038 1.00 92.44 99 ILE A O 1
ATOM 790 N N . VAL A 1 100 ? -18.000 -7.123 21.289 1.00 91.75 100 VAL A N 1
ATOM 791 C CA . VAL A 1 100 ? -18.600 -8.349 21.841 1.00 91.75 100 VAL A CA 1
ATOM 792 C C . VAL A 1 100 ? -17.930 -8.725 23.163 1.00 91.75 100 VAL A C 1
ATOM 794 O O . VAL A 1 100 ? -18.622 -9.038 24.135 1.00 91.75 100 VAL A O 1
ATOM 797 N N . GLN A 1 101 ? -16.599 -8.642 23.230 1.00 88.62 101 GLN A N 1
ATOM 798 C CA . GLN A 1 101 ? -15.817 -8.827 24.455 1.00 88.62 101 GLN A CA 1
ATOM 799 C C . GLN A 1 101 ? -16.242 -7.830 25.543 1.00 88.62 101 GLN A C 1
ATOM 801 O O . GLN A 1 101 ? -16.527 -8.231 26.674 1.00 88.62 101 GLN A O 1
ATOM 806 N N . TYR A 1 102 ? -16.354 -6.543 25.203 1.00 89.50 102 TYR A N 1
ATOM 807 C CA . TYR A 1 102 ? -16.770 -5.490 26.129 1.00 89.50 102 TYR A CA 1
ATOM 808 C C . TYR A 1 102 ? -18.177 -5.735 26.701 1.00 89.50 102 TYR A C 1
ATOM 810 O O . TYR A 1 102 ? -18.379 -5.682 27.918 1.00 89.50 102 TYR A O 1
ATOM 818 N N . ILE A 1 103 ? -19.149 -6.086 25.851 1.00 87.75 103 ILE A N 1
ATOM 819 C CA . ILE A 1 103 ? -20.528 -6.378 26.270 1.00 87.75 103 ILE A CA 1
ATOM 820 C C . ILE A 1 103 ? -20.584 -7.645 27.137 1.00 87.75 103 ILE A C 1
ATOM 822 O O . ILE A 1 103 ? -21.272 -7.649 28.162 1.00 87.75 103 ILE A O 1
ATOM 826 N N . LYS A 1 104 ? -19.845 -8.709 26.781 1.00 86.00 104 LYS A N 1
ATOM 827 C CA . LYS A 1 104 ? -19.742 -9.934 27.597 1.00 86.00 104 LYS A CA 1
ATOM 828 C C . LYS A 1 104 ? -19.176 -9.630 28.989 1.00 86.00 104 LYS A C 1
ATOM 830 O O . LYS A 1 104 ? -19.790 -10.020 29.982 1.00 86.00 104 LYS A O 1
ATOM 835 N N . LYS A 1 105 ? -18.085 -8.857 29.080 1.00 83.75 105 LYS A N 1
ATOM 836 C CA . LYS A 1 105 ? -17.493 -8.420 30.360 1.00 83.75 105 LYS A CA 1
ATOM 837 C C . LYS A 1 105 ? -18.481 -7.607 31.208 1.00 83.75 105 LYS A C 1
ATOM 839 O O . LYS A 1 105 ? -18.569 -7.814 32.418 1.00 83.75 105 LYS A O 1
ATOM 844 N N . ARG A 1 106 ? -19.295 -6.744 30.585 1.00 80.62 106 ARG A N 1
ATOM 845 C CA . ARG A 1 106 ? -20.363 -5.991 31.273 1.00 80.62 106 ARG A CA 1
ATOM 846 C C . ARG A 1 106 ? -21.471 -6.892 31.834 1.00 80.62 106 ARG A C 1
ATOM 848 O O . ARG A 1 106 ? -21.942 -6.641 32.941 1.00 80.62 106 ARG A O 1
ATOM 855 N N . LYS A 1 107 ? -21.882 -7.942 31.109 1.00 78.44 107 LYS A N 1
ATOM 856 C CA . LYS A 1 107 ? -22.898 -8.905 31.585 1.00 78.44 107 LYS A CA 1
ATOM 857 C C . LYS A 1 107 ? -22.408 -9.719 32.788 1.00 78.44 107 LYS A C 1
ATOM 859 O O . LYS A 1 107 ? -23.185 -9.928 33.715 1.00 78.44 107 LYS A O 1
ATOM 864 N N . ILE A 1 108 ? -21.134 -10.121 32.801 1.00 78.19 108 ILE A N 1
ATOM 865 C CA . ILE A 1 108 ? -20.527 -10.863 33.921 1.00 78.19 108 ILE A CA 1
ATOM 866 C C . ILE A 1 108 ? -20.486 -9.997 35.190 1.00 78.19 108 ILE A C 1
ATOM 868 O O . ILE A 1 108 ? -20.977 -10.429 36.230 1.00 78.19 108 ILE A O 1
ATOM 872 N N . ARG A 1 109 ? -20.026 -8.738 35.092 1.00 76.25 109 ARG A N 1
ATOM 873 C CA . ARG A 1 109 ? -20.021 -7.797 36.233 1.00 76.25 109 ARG A CA 1
ATOM 874 C C . ARG A 1 109 ? -21.417 -7.547 36.816 1.00 76.25 109 ARG A C 1
ATOM 876 O O . ARG A 1 109 ? -21.569 -7.462 38.027 1.00 76.25 109 ARG A O 1
ATOM 883 N N . ARG A 1 110 ? -22.453 -7.462 35.971 1.00 76.00 110 ARG A N 1
ATOM 884 C CA . ARG A 1 110 ? -23.846 -7.293 36.432 1.00 76.00 110 ARG A CA 1
ATOM 885 C C . ARG A 1 110 ? -24.404 -8.520 37.158 1.00 76.00 110 ARG A C 1
ATOM 887 O O . ARG A 1 110 ? -25.247 -8.341 38.026 1.00 76.00 110 ARG A O 1
ATOM 894 N N . LYS A 1 111 ? -23.973 -9.738 36.806 1.00 73.00 111 LYS A N 1
ATOM 895 C CA . LYS A 1 111 ? -24.373 -10.956 37.531 1.00 73.00 111 LYS A CA 1
ATOM 896 C C . LYS A 1 111 ? -23.725 -11.022 38.915 1.00 73.00 111 LYS A C 1
ATOM 898 O O . LYS A 1 111 ? -24.433 -11.317 39.863 1.00 73.00 111 LYS A O 1
ATOM 903 N N . GLN A 1 112 ? -22.443 -10.664 39.033 1.00 73.25 112 GLN A N 1
ATOM 904 C CA . GLN A 1 112 ? -21.727 -10.664 40.317 1.00 73.25 112 GLN A CA 1
ATOM 905 C C . GLN A 1 112 ? -22.293 -9.658 41.334 1.00 73.25 112 GLN A C 1
ATOM 907 O O . GLN A 1 112 ? -22.382 -9.985 42.508 1.00 73.25 112 GLN A O 1
ATOM 912 N N . MET A 1 113 ? -22.743 -8.475 40.894 1.00 71.06 113 MET A N 1
ATOM 913 C CA . MET A 1 113 ? -23.380 -7.487 41.786 1.00 71.06 113 MET A CA 1
ATOM 914 C C . MET A 1 113 ? -24.790 -7.873 42.268 1.00 71.06 113 MET A C 1
ATOM 916 O O . MET A 1 113 ? -25.324 -7.197 43.134 1.00 71.06 113 MET A O 1
ATOM 920 N N . LYS A 1 114 ? -25.432 -8.895 41.685 1.00 67.69 114 LYS A N 1
ATOM 921 C CA . LYS A 1 114 ? -26.765 -9.365 42.112 1.00 67.69 114 LYS A CA 1
ATOM 922 C C . LYS A 1 114 ? -26.714 -10.600 43.019 1.00 67.69 114 LYS A C 1
ATOM 924 O O . LYS A 1 114 ? -27.764 -11.053 43.456 1.00 67.69 114 LYS A O 1
ATOM 929 N N . SER A 1 115 ? -25.533 -11.179 43.221 1.00 63.31 115 SER A N 1
ATOM 930 C CA . SER A 1 115 ? -25.333 -12.450 43.930 1.00 63.31 115 SER A CA 1
ATOM 931 C C . SER A 1 115 ? -24.530 -12.317 45.230 1.00 63.31 115 SER A C 1
ATOM 933 O O . SER A 1 115 ? -24.133 -13.338 45.780 1.00 63.31 115 SER A O 1
ATOM 935 N N . GLY A 1 116 ? -24.257 -11.094 45.687 1.00 53.03 116 GLY A N 1
ATOM 936 C CA . GLY A 1 116 ? -23.698 -10.779 47.005 1.00 53.03 116 GLY A CA 1
ATOM 937 C C . GLY A 1 116 ? -24.587 -9.759 47.691 1.00 53.03 116 GLY A C 1
ATOM 938 O O . GLY A 1 116 ? -24.632 -9.795 48.934 1.00 53.03 116 GLY A O 1
#

pLDDT: mean 84.57, std 10.02, range [53.03, 96.56]

Foldseek 3Di:
DVVQQVVCVVVVHDNVVSVVVVVCCDPVNVVVLQLQLLVQLCVVVVHPDDPDDDDPDPVCCVVVCVVRVRSSVVSCVVVVVVCVVCVVVVVVVVVVVVVVVVVVVVVVVVVVVVPD

Sequence (116 aa):
MLLAAALAIVLRVNLPISVSLVWITNPITIPPMYYFAYKVGAWVLSEPTHEFVFELSAEWLMGELGAIWQPFLLGCLILGSLSALTGFVAIRLFWRFHIVQYIKKRKIRRKQMKSG

Secondary structure (DSSP, 8-state):
-HHHHHHHHHTT--HHHHHHHGGGS-TTTHHHHHHHHHHHHHHHHT-----------HHHHHHHHHHHHHHHHHHHHHHHHHHHHHHHHHHHHHHHHHHHHHHHHHHHHHHHTT--

Radius of gyration: 22.0 Å; chains: 1; bounding box: 45×30×67 Å